Protein AF-A0A930DNX1-F1 (afdb_monomer_lite)

Structure (mmCIF, N/CA/C/O backbone):
data_AF-A0A930DNX1-F1
#
_entry.id   AF-A0A930DNX1-F1
#
loop_
_atom_site.group_PDB
_atom_site.id
_atom_site.type_symbol
_atom_site.label_atom_id
_atom_site.label_alt_id
_atom_site.label_comp_id
_atom_site.label_asym_id
_atom_site.label_entity_id
_atom_site.label_seq_id
_atom_site.pdbx_PDB_ins_code
_atom_site.Cartn_x
_atom_site.Cartn_y
_atom_site.Cartn_z
_atom_site.occupancy
_atom_site.B_iso_or_equiv
_atom_site.auth_seq_id
_atom_site.auth_comp_id
_atom_site.auth_asym_id
_atom_site.auth_atom_id
_atom_site.pdbx_PDB_model_num
ATOM 1 N N . MET A 1 1 ? -25.533 21.823 -13.269 1.00 58.34 1 MET A N 1
ATOM 2 C CA . MET A 1 1 ? -24.309 22.561 -12.878 1.00 58.34 1 MET A CA 1
ATOM 3 C C . MET A 1 1 ? -23.924 22.083 -11.484 1.00 58.34 1 MET A C 1
ATOM 5 O O . MET A 1 1 ? -24.799 22.076 -10.628 1.00 58.34 1 MET A O 1
ATOM 9 N N . GLN A 1 2 ? -22.709 21.570 -11.262 1.00 61.34 2 GLN A N 1
ATOM 10 C CA . GLN A 1 2 ? -22.307 21.130 -9.916 1.00 61.34 2 GLN A CA 1
ATOM 11 C C . GLN A 1 2 ? -22.076 22.354 -9.013 1.00 61.34 2 GLN A C 1
ATOM 13 O O . GLN A 1 2 ? -21.565 23.369 -9.478 1.00 61.34 2 GLN A O 1
ATOM 18 N N . SER A 1 3 ? -22.508 22.275 -7.750 1.00 78.88 3 SER A N 1
ATOM 19 C CA . SER A 1 3 ? -22.370 23.365 -6.774 1.00 78.88 3 SER A CA 1
ATOM 20 C C . SER A 1 3 ? -20.890 23.649 -6.473 1.00 78.88 3 SER A C 1
ATOM 22 O O . SER A 1 3 ? -20.133 22.687 -6.330 1.00 78.88 3 SER A O 1
ATOM 24 N N . PRO A 1 4 ? -20.477 24.920 -6.282 1.00 80.31 4 PRO A N 1
ATOM 25 C CA . PRO A 1 4 ? -19.103 25.274 -5.907 1.00 80.31 4 PRO A CA 1
ATOM 26 C C . PRO A 1 4 ? -18.592 24.521 -4.669 1.00 80.31 4 PRO A C 1
ATOM 28 O O . PRO A 1 4 ? -17.418 24.170 -4.591 1.00 80.31 4 PRO A O 1
ATOM 31 N N . ILE A 1 5 ? -19.489 24.218 -3.723 1.00 78.19 5 ILE A N 1
ATOM 32 C CA . ILE A 1 5 ? -19.169 23.458 -2.506 1.00 78.19 5 ILE A CA 1
ATOM 33 C C . ILE A 1 5 ? -18.808 22.006 -2.844 1.00 78.19 5 ILE A C 1
ATOM 35 O O . ILE A 1 5 ? -17.866 21.466 -2.271 1.00 78.19 5 ILE A O 1
ATOM 39 N N . LYS A 1 6 ? -19.516 21.379 -3.794 1.00 74.94 6 LYS A N 1
ATOM 40 C CA . LYS A 1 6 ? -19.237 19.999 -4.215 1.00 74.94 6 LYS A CA 1
ATOM 41 C C . LYS A 1 6 ? -17.845 19.899 -4.843 1.00 74.94 6 LYS A C 1
ATOM 43 O O . LYS A 1 6 ? -17.061 19.054 -4.433 1.00 74.94 6 LYS A O 1
ATOM 48 N N . THR A 1 7 ? -17.508 20.828 -5.735 1.00 78.44 7 THR A N 1
ATOM 49 C CA . THR A 1 7 ? -16.186 20.882 -6.371 1.00 78.44 7 THR A CA 1
ATOM 50 C C . THR A 1 7 ? -15.060 21.014 -5.343 1.00 78.44 7 THR A C 1
ATOM 52 O O . THR A 1 7 ? -14.052 20.323 -5.446 1.00 78.44 7 THR A O 1
ATOM 55 N N . LEU A 1 8 ? -15.232 21.854 -4.316 1.00 76.75 8 LEU A N 1
ATOM 56 C CA . LEU A 1 8 ? -14.241 21.994 -3.243 1.00 76.75 8 LEU A CA 1
ATOM 57 C C . LEU A 1 8 ? -14.071 20.705 -2.426 1.00 76.75 8 LEU A C 1
ATOM 59 O O . LEU A 1 8 ? -12.944 20.336 -2.102 1.00 76.75 8 LEU A O 1
ATOM 63 N N . VAL A 1 9 ? -15.166 20.009 -2.107 1.00 77.69 9 VAL A N 1
ATOM 64 C CA . VAL A 1 9 ? -15.120 18.723 -1.390 1.00 77.69 9 VAL A CA 1
ATOM 65 C C . VAL A 1 9 ? -14.388 17.663 -2.212 1.00 77.69 9 VAL A C 1
ATOM 67 O O . VAL A 1 9 ? -13.518 16.976 -1.676 1.00 77.69 9 VAL A O 1
ATOM 70 N N . ASP A 1 10 ? -14.692 17.568 -3.505 1.00 80.56 10 ASP A N 1
ATOM 71 C CA . ASP A 1 10 ? -14.059 16.614 -4.417 1.00 80.56 10 ASP A CA 1
ATOM 72 C C . ASP A 1 10 ? -12.543 16.888 -4.521 1.00 80.56 10 ASP A C 1
ATOM 74 O O . ASP A 1 10 ? -11.732 15.968 -4.408 1.00 80.56 10 ASP A O 1
ATOM 78 N N . MET A 1 11 ? -12.140 18.164 -4.589 1.00 77.25 11 MET A N 1
ATOM 79 C CA . MET A 1 11 ? -10.728 18.575 -4.581 1.00 77.25 11 MET A CA 1
ATOM 80 C C . MET A 1 11 ? -9.989 18.214 -3.281 1.00 77.25 11 MET A C 1
ATOM 82 O O . MET A 1 11 ? -8.813 17.844 -3.327 1.00 77.25 11 MET A O 1
ATOM 86 N N . VAL A 1 12 ? -10.636 18.334 -2.116 1.00 79.31 12 VAL A N 1
ATOM 87 C CA . VAL A 1 12 ? -10.017 17.962 -0.828 1.00 79.31 12 VAL A CA 1
ATOM 88 C C . VAL A 1 12 ? -9.831 16.449 -0.740 1.00 79.31 12 VAL A C 1
ATOM 90 O O . VAL A 1 12 ? -8.730 15.999 -0.422 1.00 79.31 12 VAL A O 1
ATOM 93 N N . LYS A 1 13 ? -10.861 15.667 -1.087 1.00 79.06 13 LYS A N 1
ATOM 94 C CA . LYS A 1 13 ? -10.783 14.195 -1.107 1.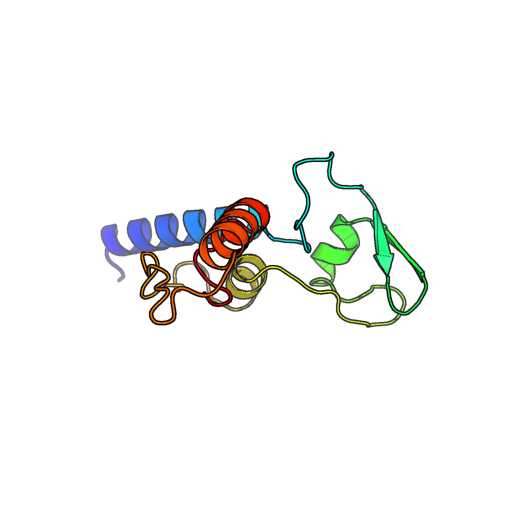00 79.06 13 LYS A CA 1
ATOM 95 C C . LYS A 1 13 ? -9.666 13.699 -2.018 1.00 79.06 13 LYS A C 1
ATOM 97 O O . LYS A 1 13 ? -8.907 12.804 -1.650 1.00 79.06 13 LYS A O 1
ATOM 102 N N . ASP A 1 14 ? -9.525 14.334 -3.176 1.00 84.25 14 ASP A N 1
ATOM 103 C CA . ASP A 1 14 ? -8.439 14.058 -4.107 1.00 84.25 14 ASP A CA 1
ATOM 104 C C . ASP A 1 14 ? -7.060 14.286 -3.518 1.00 84.25 14 ASP A C 1
ATOM 106 O O . ASP A 1 14 ? -6.143 13.484 -3.714 1.00 84.25 14 ASP A O 1
ATOM 110 N N . ARG A 1 15 ? -6.894 15.406 -2.814 1.00 85.75 15 ARG A N 1
ATOM 111 C CA . ARG A 1 15 ? -5.621 15.746 -2.191 1.00 85.75 15 ARG A CA 1
ATOM 112 C C . ARG A 1 15 ? -5.242 14.703 -1.144 1.00 85.75 15 ARG A C 1
ATOM 114 O O . ARG A 1 15 ? -4.086 14.284 -1.106 1.00 85.75 15 ARG A O 1
ATOM 121 N N . ASP A 1 16 ? -6.207 14.268 -0.342 1.00 88.25 16 ASP A N 1
ATOM 122 C CA . ASP A 1 16 ? -5.983 13.293 0.723 1.00 88.25 16 ASP A CA 1
ATOM 123 C C . ASP A 1 16 ? -5.599 11.919 0.149 1.00 88.25 16 ASP A C 1
ATOM 125 O O . ASP A 1 16 ? -4.586 11.347 0.564 1.00 88.25 16 ASP A O 1
ATOM 129 N N . LEU A 1 17 ? -6.321 11.426 -0.867 1.00 90.56 17 LEU A N 1
ATOM 130 C CA . LEU A 1 17 ? -5.968 10.176 -1.552 1.00 90.56 17 LEU A CA 1
ATOM 131 C C . LEU A 1 17 ? -4.582 10.262 -2.205 1.00 90.56 17 LEU A C 1
ATOM 133 O O . LEU A 1 17 ? -3.766 9.357 -2.030 1.00 90.56 17 LEU A O 1
ATOM 137 N N . LYS A 1 18 ? -4.267 11.361 -2.903 1.00 90.38 18 LYS A N 1
ATOM 138 C CA . LYS A 1 18 ? -2.956 11.561 -3.550 1.00 90.38 18 LYS A CA 1
ATOM 139 C C . LYS A 1 18 ? -1.806 11.598 -2.544 1.00 90.38 18 LYS A C 1
ATOM 141 O O . LYS A 1 18 ? -0.719 11.090 -2.844 1.00 90.38 18 LYS A O 1
ATOM 146 N N . GLN A 1 19 ? -2.033 12.163 -1.357 1.00 89.62 19 GLN A N 1
ATOM 147 C CA . GLN A 1 19 ? -1.046 12.198 -0.279 1.00 89.62 19 GLN A CA 1
ATOM 148 C C . GLN A 1 19 ? -0.798 10.801 0.303 1.00 89.62 19 GLN A C 1
ATOM 150 O O . GLN A 1 19 ? 0.359 10.401 0.442 1.00 89.62 19 GLN A O 1
ATOM 155 N N . LYS A 1 20 ? -1.858 10.033 0.587 1.00 90.00 20 LYS A N 1
ATOM 156 C CA . LYS A 1 20 ? -1.737 8.646 1.067 1.00 90.00 20 LYS A CA 1
ATOM 157 C C . LYS A 1 20 ? -1.091 7.737 0.016 1.00 90.00 20 LYS A C 1
ATOM 159 O O . LYS A 1 20 ? -0.167 6.987 0.330 1.00 90.00 20 LYS A O 1
ATOM 164 N N . ALA A 1 21 ? -1.483 7.895 -1.247 1.00 90.25 21 ALA A N 1
ATOM 165 C CA . ALA A 1 21 ? -0.853 7.225 -2.374 1.00 90.25 21 ALA A CA 1
ATOM 166 C C . ALA A 1 21 ? 0.641 7.554 -2.454 1.00 90.25 21 ALA A C 1
ATOM 168 O O . ALA A 1 21 ? 1.441 6.673 -2.724 1.00 90.25 21 ALA A O 1
ATOM 169 N N . LEU A 1 22 ? 1.064 8.804 -2.206 1.00 86.06 22 LEU A N 1
ATOM 170 C CA . LEU A 1 22 ? 2.489 9.174 -2.153 1.00 86.06 22 LEU A CA 1
ATOM 171 C C . LEU A 1 22 ? 3.278 8.401 -1.105 1.00 86.06 22 LEU A C 1
ATOM 173 O O . LEU A 1 22 ? 4.412 8.006 -1.382 1.00 86.06 22 LEU A O 1
ATOM 177 N N . SER A 1 23 ? 2.687 8.161 0.059 1.00 82.56 23 SER A N 1
ATOM 178 C CA . SER A 1 23 ? 3.368 7.437 1.127 1.00 82.56 23 SER A CA 1
ATOM 179 C C . SER A 1 23 ? 3.542 5.938 0.862 1.00 82.56 23 SER A C 1
ATOM 181 O O . SER A 1 23 ? 4.460 5.353 1.433 1.00 82.56 23 SER A O 1
ATOM 183 N N . ASP A 1 24 ? 2.738 5.316 -0.013 1.00 84.88 24 ASP A N 1
ATOM 184 C CA . ASP A 1 24 ? 2.700 3.851 -0.165 1.00 84.88 24 ASP A CA 1
ATOM 185 C C . ASP A 1 24 ? 3.012 3.312 -1.582 1.00 84.88 24 ASP A C 1
ATOM 187 O O . ASP A 1 24 ? 2.893 2.108 -1.826 1.00 84.88 24 ASP A O 1
ATOM 191 N N . ARG A 1 25 ? 3.508 4.160 -2.502 1.00 73.44 25 ARG A N 1
ATOM 192 C CA . ARG A 1 25 ? 3.775 3.831 -3.929 1.00 73.44 25 ARG A CA 1
ATOM 193 C C . ARG A 1 25 ? 4.597 2.561 -4.163 1.00 73.44 25 ARG A C 1
ATOM 195 O O . ARG A 1 25 ? 4.431 1.913 -5.187 1.00 73.44 25 ARG A O 1
ATOM 202 N N . VAL A 1 26 ? 5.465 2.166 -3.230 1.00 65.31 26 VAL A N 1
ATOM 203 C CA . VAL A 1 26 ? 6.257 0.925 -3.302 1.00 65.31 26 VAL A CA 1
ATOM 204 C C . VAL A 1 26 ? 6.467 0.385 -1.914 1.00 65.31 26 VAL A C 1
ATOM 206 O O . VAL A 1 26 ? 7.164 1.064 -1.173 1.00 65.31 26 VAL A O 1
ATOM 209 N N . GLY A 1 27 ? 5.967 -0.828 -1.632 1.00 58.41 27 GLY A N 1
ATOM 210 C CA . GLY A 1 27 ? 6.305 -1.722 -0.507 1.00 58.41 27 GLY A CA 1
ATOM 211 C C . GLY A 1 27 ? 7.243 -1.163 0.569 1.00 58.41 27 GLY A C 1
ATOM 212 O O . GLY A 1 27 ? 8.285 -1.755 0.852 1.00 58.41 27 GLY A O 1
ATOM 213 N N . SER A 1 28 ? 6.878 -0.026 1.162 1.00 45.06 28 SER A N 1
ATOM 214 C CA . SER A 1 28 ? 7.725 0.766 2.048 1.00 45.06 28 SER A CA 1
ATOM 215 C C . SER A 1 28 ? 7.473 0.274 3.453 1.00 45.06 28 SER A C 1
ATOM 217 O O . SER A 1 28 ? 7.053 1.004 4.338 1.00 45.06 28 SER A O 1
ATOM 219 N N . THR A 1 29 ? 7.713 -1.014 3.656 1.00 42.44 29 THR A N 1
ATOM 220 C CA . THR A 1 29 ? 7.603 -1.623 4.971 1.00 42.44 29 THR A CA 1
ATOM 221 C C . THR A 1 29 ? 8.906 -1.425 5.757 1.00 42.44 29 THR A C 1
ATOM 223 O O . THR A 1 29 ? 9.294 -2.282 6.541 1.00 42.44 29 THR A O 1
ATOM 226 N N . ALA A 1 30 ? 9.666 -0.362 5.506 1.00 39.59 30 ALA A N 1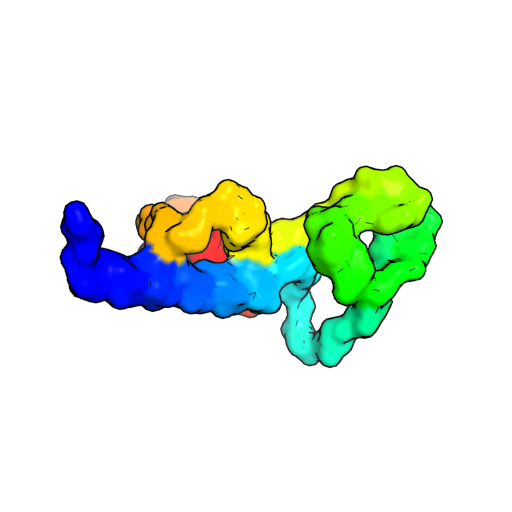
ATOM 227 C CA . ALA A 1 30 ? 10.904 -0.082 6.221 1.00 39.59 30 ALA A CA 1
ATOM 228 C C . ALA A 1 30 ? 10.969 1.409 6.562 1.00 39.59 30 ALA A C 1
ATOM 230 O O . ALA A 1 30 ? 10.634 2.237 5.711 1.00 39.59 30 ALA A O 1
ATOM 231 N N . PRO A 1 31 ? 11.398 1.760 7.788 1.00 35.75 31 PRO A N 1
ATOM 232 C CA . PRO A 1 31 ? 11.479 3.143 8.215 1.00 35.75 31 PRO A CA 1
ATOM 233 C C . PRO A 1 31 ? 12.498 3.860 7.329 1.00 35.75 31 PRO A C 1
ATOM 235 O O . PRO A 1 31 ? 13.631 3.405 7.191 1.00 35.75 31 PRO A O 1
ATOM 238 N N . ILE A 1 32 ? 12.043 4.938 6.693 1.00 43.69 32 ILE A N 1
ATOM 239 C CA . ILE A 1 32 ? 12.808 6.059 6.135 1.00 43.69 32 ILE A CA 1
ATOM 240 C C . ILE A 1 32 ? 14.297 5.735 5.893 1.00 43.69 32 ILE A C 1
ATOM 242 O O . ILE A 1 32 ? 15.174 6.041 6.698 1.00 43.69 32 ILE A O 1
ATOM 246 N N . LYS A 1 33 ? 14.600 5.152 4.734 1.00 41.44 33 LYS A N 1
ATOM 247 C CA . LYS A 1 33 ? 15.895 5.333 4.068 1.00 41.44 33 LYS A CA 1
ATOM 248 C C . LYS A 1 33 ? 15.578 6.001 2.749 1.00 41.44 33 LYS A C 1
ATOM 250 O O . LYS A 1 33 ? 14.665 5.532 2.075 1.00 41.44 33 LYS A O 1
ATOM 255 N N . ILE A 1 34 ? 16.295 7.080 2.418 1.00 51.06 34 ILE A N 1
ATOM 256 C CA . ILE A 1 34 ? 16.229 7.791 1.130 1.00 51.06 34 ILE A CA 1
ATOM 257 C C . ILE A 1 34 ? 15.923 6.757 0.046 1.00 51.06 34 ILE A C 1
ATOM 259 O O . ILE A 1 34 ? 16.744 5.857 -0.175 1.00 51.06 34 ILE A O 1
ATOM 263 N N . PRO A 1 35 ? 14.705 6.766 -0.514 1.00 56.78 35 PRO A N 1
ATOM 264 C CA . PRO A 1 35 ? 14.192 5.570 -1.142 1.00 56.78 35 PRO A CA 1
ATOM 265 C C . PRO A 1 35 ? 15.052 5.325 -2.377 1.00 56.78 35 PRO A C 1
ATOM 267 O O . PRO A 1 35 ? 15.157 6.200 -3.236 1.00 56.78 35 PRO A O 1
ATOM 270 N N . SER A 1 36 ? 15.708 4.158 -2.449 1.00 64.44 36 SER A N 1
ATOM 271 C CA . SER A 1 36 ? 16.723 3.877 -3.472 1.00 64.44 36 SER A CA 1
ATOM 272 C C . SER A 1 36 ? 16.208 4.295 -4.844 1.00 64.44 36 SER A C 1
ATOM 274 O O . SER A 1 36 ? 15.106 3.902 -5.227 1.00 64.44 36 SER A O 1
ATOM 276 N N . ALA A 1 37 ? 16.982 5.093 -5.582 1.00 82.75 37 ALA A N 1
ATOM 277 C CA . ALA A 1 37 ? 16.560 5.588 -6.893 1.00 82.75 37 ALA A CA 1
ATOM 278 C C . ALA A 1 37 ? 16.246 4.448 -7.881 1.00 82.75 37 ALA A C 1
ATOM 280 O O . ALA A 1 37 ? 15.563 4.669 -8.871 1.00 82.75 37 ALA A O 1
ATOM 281 N N . PHE A 1 38 ? 16.702 3.225 -7.589 1.00 89.00 38 PHE A N 1
ATOM 282 C CA . PHE A 1 38 ? 16.484 2.020 -8.378 1.00 89.00 38 PHE A CA 1
ATOM 283 C C . PHE A 1 38 ? 15.711 0.955 -7.598 1.00 89.00 38 PHE A C 1
ATOM 285 O O . PHE A 1 38 ? 15.944 0.765 -6.402 1.00 89.00 38 PHE A O 1
ATOM 292 N N . ILE A 1 39 ? 14.886 0.193 -8.313 1.00 89.56 39 ILE A N 1
ATOM 293 C CA . ILE A 1 39 ? 14.162 -0.986 -7.826 1.00 89.56 39 ILE A CA 1
ATOM 294 C C . ILE A 1 39 ? 14.631 -2.200 -8.636 1.00 89.56 39 ILE A C 1
ATOM 296 O O . ILE A 1 39 ? 14.679 -2.150 -9.870 1.00 89.56 39 ILE A O 1
ATOM 300 N N . ALA A 1 40 ? 14.996 -3.278 -7.938 1.00 92.31 40 ALA A N 1
ATOM 301 C CA . ALA A 1 40 ? 15.353 -4.563 -8.535 1.00 92.31 40 ALA A CA 1
ATOM 302 C C . ALA A 1 40 ? 14.105 -5.436 -8.725 1.00 92.31 40 ALA A C 1
ATOM 304 O O . ALA A 1 40 ? 13.316 -5.620 -7.797 1.00 92.31 40 ALA A O 1
ATOM 305 N N . CYS A 1 41 ? 13.930 -5.994 -9.921 1.00 94.31 41 CYS A N 1
ATOM 306 C CA . CYS A 1 41 ? 12.845 -6.926 -10.200 1.00 94.31 41 CYS A CA 1
ATOM 307 C C . CYS A 1 41 ? 13.101 -8.275 -9.512 1.00 94.31 41 CYS A C 1
ATOM 309 O O . CYS A 1 41 ? 14.109 -8.924 -9.784 1.00 94.31 41 CYS A O 1
ATOM 311 N N . LYS A 1 42 ? 12.146 -8.749 -8.700 1.00 93.25 42 LYS A N 1
ATOM 312 C CA . LYS A 1 42 ? 12.221 -10.074 -8.056 1.00 93.25 42 LYS A CA 1
ATOM 313 C C . LYS A 1 42 ? 12.171 -11.248 -9.046 1.00 93.25 42 LYS A C 1
ATOM 315 O O . LYS A 1 42 ? 12.645 -12.322 -8.709 1.00 93.25 42 LYS A O 1
ATOM 320 N N . LYS A 1 43 ? 11.604 -11.057 -10.247 1.00 96.75 43 LYS A N 1
ATOM 321 C CA . LYS A 1 43 ? 11.489 -12.108 -11.277 1.00 96.75 43 LYS A CA 1
ATOM 322 C C . LYS A 1 43 ? 12.741 -12.223 -12.148 1.00 96.75 43 LYS A C 1
ATOM 324 O O . LYS A 1 43 ? 13.231 -13.322 -12.355 1.00 96.75 43 LYS A O 1
ATOM 329 N N . CYS A 1 44 ? 13.235 -11.111 -12.699 1.00 97.50 44 CYS A N 1
ATOM 330 C CA . CYS A 1 44 ? 14.318 -11.132 -13.693 1.00 97.50 44 CYS A CA 1
ATOM 331 C C . CYS A 1 44 ? 15.649 -10.544 -13.204 1.00 97.50 44 CYS A C 1
ATOM 333 O O . CYS A 1 44 ? 16.597 -10.474 -13.982 1.00 97.50 44 CYS A O 1
ATOM 335 N N . GLY A 1 45 ? 15.719 -10.049 -11.964 1.00 95.19 45 GLY A N 1
ATOM 336 C CA . GLY A 1 45 ? 16.929 -9.485 -11.351 1.00 95.19 45 GLY A CA 1
ATOM 337 C C . GLY A 1 45 ? 17.359 -8.107 -11.871 1.00 95.19 45 GLY A C 1
ATOM 338 O O . GLY A 1 45 ? 18.136 -7.418 -11.211 1.00 95.19 45 GLY A O 1
ATOM 339 N N . ARG A 1 46 ? 16.846 -7.655 -13.023 1.00 96.50 46 ARG A N 1
ATOM 340 C CA . ARG A 1 46 ? 17.213 -6.354 -13.605 1.00 96.50 46 ARG A CA 1
ATOM 341 C C . ARG A 1 46 ? 16.706 -5.195 -12.750 1.00 96.50 46 ARG A C 1
ATOM 343 O O . ARG A 1 46 ? 15.627 -5.257 -12.155 1.00 96.50 46 ARG A O 1
ATOM 350 N N . ARG A 1 47 ? 17.494 -4.120 -12.720 1.00 94.06 47 ARG A N 1
ATOM 351 C CA . ARG A 1 47 ? 17.192 -2.883 -11.994 1.00 94.06 47 ARG A CA 1
ATOM 352 C C . ARG A 1 47 ? 16.712 -1.815 -12.967 1.00 94.06 47 ARG A C 1
ATOM 354 O O . ARG A 1 47 ? 17.284 -1.666 -14.039 1.00 94.06 47 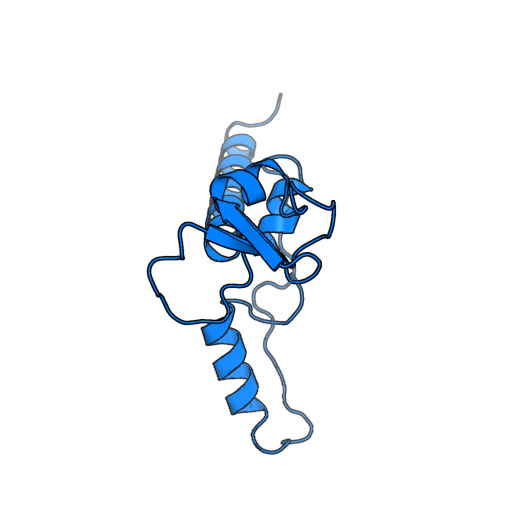ARG A O 1
ATOM 361 N N . ALA A 1 48 ? 15.723 -1.034 -12.552 1.00 93.31 48 ALA A N 1
ATOM 362 C CA . ALA A 1 48 ? 15.308 0.181 -13.247 1.00 93.31 48 ALA A CA 1
ATOM 363 C C . ALA A 1 48 ? 15.077 1.306 -12.235 1.00 93.31 48 ALA A C 1
ATOM 365 O O . ALA A 1 48 ? 14.877 1.037 -11.046 1.00 93.31 48 ALA A O 1
ATOM 366 N N . LEU A 1 49 ? 15.128 2.556 -12.700 1.00 92.44 49 LEU A N 1
ATOM 367 C CA . LEU A 1 49 ? 14.806 3.723 -11.880 1.00 92.44 49 LEU A CA 1
ATOM 368 C C . LEU A 1 49 ? 13.383 3.608 -11.323 1.00 92.44 49 LEU A C 1
ATOM 370 O O . LEU A 1 49 ? 12.494 3.143 -12.035 1.00 92.44 49 LEU A O 1
ATOM 374 N N . ARG A 1 50 ? 13.145 4.056 -10.084 1.00 89.12 50 ARG A N 1
ATOM 375 C CA . ARG A 1 50 ? 11.801 4.072 -9.481 1.00 89.12 50 ARG A CA 1
ATOM 376 C C . ARG A 1 50 ? 10.814 4.829 -10.368 1.00 89.12 50 ARG A C 1
ATOM 378 O O . ARG A 1 50 ? 9.747 4.292 -10.619 1.00 89.12 50 ARG A O 1
ATOM 385 N N . ALA A 1 51 ? 11.202 5.989 -10.902 1.00 89.75 51 ALA A N 1
ATOM 386 C CA . ALA A 1 51 ? 10.369 6.760 -11.830 1.00 89.75 51 ALA A CA 1
ATOM 387 C C . ALA A 1 51 ? 9.895 5.910 -13.024 1.00 89.75 51 ALA A C 1
ATOM 389 O O . ALA A 1 51 ? 8.719 5.910 -13.356 1.00 89.75 51 ALA A O 1
ATOM 390 N N . ARG A 1 52 ? 10.776 5.067 -13.581 1.00 93.75 52 ARG A N 1
ATOM 391 C CA . ARG A 1 52 ? 10.416 4.152 -14.673 1.00 93.75 52 ARG A CA 1
ATOM 392 C C . ARG A 1 52 ? 9.459 3.041 -14.236 1.00 93.75 52 ARG A C 1
ATOM 394 O O . ARG A 1 52 ? 8.642 2.590 -15.027 1.00 93.75 52 ARG A O 1
ATOM 401 N N . TRP A 1 53 ? 9.558 2.568 -12.994 1.00 92.81 53 TRP A N 1
ATOM 402 C CA . TRP A 1 53 ? 8.552 1.653 -12.447 1.00 92.81 53 TRP A CA 1
ATOM 403 C C . TRP A 1 53 ? 7.208 2.362 -12.244 1.00 92.81 53 TRP A C 1
ATOM 405 O O . TRP A 1 53 ? 6.183 1.775 -12.568 1.00 92.81 53 TRP A O 1
ATOM 415 N N . GLU A 1 54 ? 7.203 3.604 -11.758 1.00 90.94 54 GLU A N 1
ATOM 416 C CA . GLU A 1 54 ? 5.989 4.409 -11.550 1.00 90.94 54 GLU A CA 1
ATOM 417 C C . GLU A 1 54 ? 5.266 4.718 -12.867 1.00 90.94 54 GLU A C 1
ATOM 419 O O . GLU A 1 54 ? 4.054 4.528 -12.949 1.00 90.94 54 GLU A O 1
ATOM 424 N N . GLU A 1 55 ? 6.007 5.113 -13.907 1.00 93.31 55 GLU A N 1
ATOM 425 C CA . GLU A 1 55 ? 5.502 5.307 -15.277 1.00 93.31 55 GLU A CA 1
ATOM 426 C C . GLU A 1 55 ? 4.827 4.042 -15.828 1.00 93.31 55 GLU A C 1
ATOM 428 O O . GLU A 1 55 ? 3.847 4.118 -16.562 1.00 93.31 55 GLU A O 1
ATOM 433 N N . HIS A 1 56 ? 5.336 2.870 -15.446 1.00 94.88 56 HIS A N 1
ATOM 434 C CA . HIS A 1 56 ? 4.827 1.567 -15.867 1.00 94.88 56 HIS A CA 1
ATOM 435 C C . HIS A 1 56 ? 3.858 0.940 -14.843 1.00 94.88 56 HIS A C 1
ATOM 437 O O . HIS A 1 56 ? 3.634 -0.270 -14.888 1.00 94.88 56 HIS A O 1
ATOM 443 N N . LEU A 1 57 ? 3.302 1.712 -13.898 1.00 94.38 57 LEU A N 1
ATOM 444 C CA . LEU A 1 57 ? 2.360 1.231 -12.868 1.00 94.38 57 LEU A CA 1
ATOM 445 C C . LEU A 1 57 ? 2.879 0.012 -12.083 1.00 94.38 57 LEU A C 1
ATOM 447 O O . LEU A 1 57 ? 2.153 -0.936 -11.784 1.00 94.38 57 LEU A O 1
ATOM 451 N N . PHE A 1 58 ? 4.174 0.025 -11.781 1.00 94.06 58 PHE A N 1
ATOM 452 C CA . PHE A 1 58 ? 4.911 -1.051 -11.123 1.00 94.06 58 PHE A CA 1
ATOM 453 C C . PHE A 1 58 ? 4.902 -2.401 -11.853 1.00 94.06 58 PHE A C 1
ATOM 455 O O . PHE A 1 58 ? 5.165 -3.453 -11.261 1.00 94.06 58 PHE A O 1
ATOM 462 N N . VAL A 1 59 ? 4.707 -2.369 -13.169 1.00 96.06 59 VAL A N 1
ATOM 463 C CA . VAL A 1 59 ? 5.016 -3.475 -14.074 1.00 96.06 59 VAL A CA 1
ATOM 464 C C . VAL A 1 59 ? 6.481 -3.371 -14.487 1.00 96.06 59 VAL A C 1
ATOM 466 O O . VAL A 1 59 ? 6.951 -2.328 -14.934 1.00 96.06 59 VAL A O 1
ATOM 469 N N . CYS A 1 60 ? 7.239 -4.459 -14.342 1.00 96.00 60 CYS A N 1
ATOM 470 C CA . CYS A 1 60 ? 8.661 -4.455 -14.664 1.00 96.00 60 CYS A CA 1
ATOM 471 C C . CYS A 1 60 ? 8.885 -4.083 -16.141 1.00 96.00 60 CYS A C 1
ATOM 473 O O . CYS A 1 60 ? 8.481 -4.860 -17.014 1.00 96.00 60 CYS A O 1
ATOM 475 N N . PRO A 1 61 ? 9.632 -3.002 -16.446 1.00 96.44 61 PRO A N 1
ATOM 476 C CA . PRO A 1 61 ? 9.829 -2.535 -17.822 1.00 96.44 61 PRO A CA 1
ATOM 477 C C . PRO A 1 61 ? 10.687 -3.487 -18.671 1.00 96.44 61 PRO A C 1
ATOM 479 O O . PRO A 1 61 ? 10.828 -3.291 -19.871 1.00 96.44 61 PRO A O 1
ATOM 482 N N . HIS A 1 62 ? 11.289 -4.509 -18.055 1.00 97.69 62 HIS A N 1
ATOM 483 C CA . HIS A 1 62 ? 12.152 -5.474 -18.735 1.00 97.69 62 HIS A CA 1
ATOM 484 C C . HIS A 1 62 ? 11.500 -6.833 -18.992 1.00 97.69 62 HIS A C 1
ATOM 486 O O . HIS A 1 62 ? 11.961 -7.552 -19.872 1.00 97.69 62 HIS A O 1
ATOM 492 N N . CYS A 1 63 ? 10.514 -7.240 -18.185 1.00 98.00 63 CYS A N 1
ATOM 493 C CA . CYS A 1 63 ? 9.958 -8.599 -18.258 1.00 98.00 63 CYS A CA 1
ATOM 494 C C . CYS A 1 63 ? 8.451 -8.703 -17.989 1.00 98.00 63 CYS A C 1
ATOM 496 O O . CYS A 1 63 ? 7.925 -9.814 -17.952 1.00 98.00 63 CYS A O 1
ATOM 498 N N . GLY A 1 64 ? 7.764 -7.586 -17.738 1.00 97.56 64 GLY A N 1
ATOM 499 C CA . GLY A 1 64 ? 6.314 -7.564 -17.535 1.00 97.56 64 GLY A CA 1
ATOM 500 C C . GLY A 1 64 ? 5.824 -8.112 -16.191 1.00 97.56 64 GLY A C 1
ATOM 501 O O . GLY A 1 64 ? 4.623 -8.207 -15.981 1.00 97.56 64 GLY A O 1
ATOM 502 N N . SER A 1 65 ? 6.706 -8.491 -15.257 1.00 96.88 65 SER A N 1
ATOM 503 C CA . SER A 1 65 ? 6.267 -8.950 -13.932 1.00 96.88 65 SER A CA 1
ATOM 504 C C . SER A 1 65 ? 5.721 -7.806 -13.083 1.00 96.88 65 SER A C 1
ATOM 506 O O . SER A 1 65 ? 6.389 -6.778 -12.953 1.00 96.88 65 SER A O 1
ATOM 508 N N . TYR A 1 66 ? 4.603 -8.031 -12.408 1.00 94.25 66 TYR A N 1
ATOM 509 C CA . TYR A 1 66 ? 4.039 -7.096 -11.439 1.00 94.25 66 TYR A CA 1
ATOM 510 C C . TYR A 1 66 ? 4.862 -7.057 -10.146 1.00 94.25 66 TYR A C 1
ATOM 512 O O . TYR A 1 66 ? 5.249 -8.101 -9.613 1.00 94.25 66 TYR A O 1
ATOM 520 N N . ALA A 1 67 ? 5.119 -5.858 -9.632 1.00 91.56 67 ALA A N 1
ATOM 521 C CA . ALA A 1 67 ? 5.556 -5.657 -8.256 1.00 91.56 67 ALA A CA 1
ATOM 522 C C . ALA A 1 67 ? 4.354 -5.348 -7.347 1.00 91.56 67 ALA A C 1
ATOM 524 O O . ALA A 1 67 ? 3.292 -4.927 -7.804 1.00 91.56 67 ALA A O 1
ATOM 525 N N . ALA A 1 68 ? 4.526 -5.569 -6.043 1.00 89.62 68 ALA A N 1
ATOM 526 C CA . ALA A 1 68 ? 3.539 -5.148 -5.057 1.00 89.62 68 ALA A CA 1
ATOM 527 C C . ALA A 1 68 ? 3.529 -3.616 -4.935 1.00 89.62 68 ALA A C 1
ATOM 529 O O . ALA A 1 68 ? 4.590 -2.987 -4.894 1.00 89.62 68 ALA A O 1
ATOM 530 N N . VAL A 1 69 ? 2.331 -3.048 -4.826 1.00 90.69 69 VAL A N 1
ATOM 531 C CA . VAL A 1 69 ? 2.075 -1.618 -4.615 1.00 90.69 69 VAL A CA 1
ATOM 532 C C . VAL A 1 69 ? 1.209 -1.436 -3.377 1.00 90.69 69 VAL A C 1
ATOM 534 O O . VAL A 1 69 ? 0.501 -2.371 -2.993 1.00 90.69 69 VAL A O 1
ATOM 537 N N . GLY A 1 70 ? 1.275 -0.261 -2.756 1.00 91.25 70 GLY A N 1
ATOM 538 C CA . GLY A 1 70 ? 0.396 0.089 -1.646 1.00 91.25 70 GLY A CA 1
ATOM 539 C C . GLY A 1 70 ? -1.072 0.200 -2.058 1.00 91.25 70 GLY A C 1
ATOM 540 O O . GLY A 1 70 ? -1.403 0.322 -3.245 1.00 91.25 70 GLY A O 1
ATOM 541 N N . ALA A 1 71 ? -1.951 0.114 -1.061 1.00 93.62 71 ALA A N 1
ATOM 542 C CA . ALA A 1 71 ? -3.393 0.143 -1.254 1.00 93.62 71 ALA A CA 1
ATOM 543 C C . ALA A 1 71 ? -3.855 1.491 -1.825 1.00 93.62 71 ALA A C 1
ATOM 545 O O . ALA A 1 71 ? -4.549 1.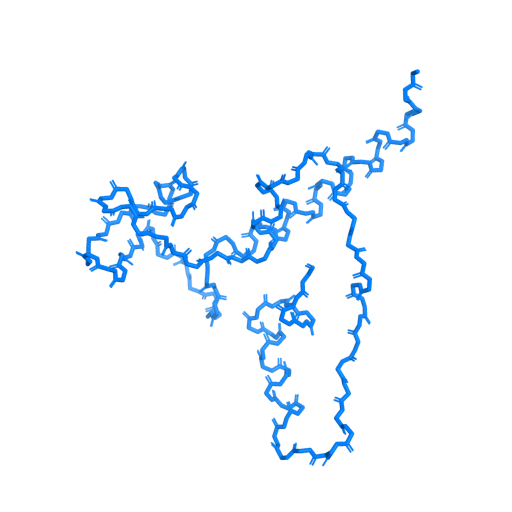515 -2.841 1.00 93.62 71 ALA A O 1
ATOM 546 N N . TYR A 1 72 ? -3.407 2.613 -1.255 1.00 93.81 72 TYR A N 1
ATOM 547 C CA . TYR A 1 72 ? -3.826 3.941 -1.701 1.00 93.81 72 TYR A CA 1
ATOM 548 C C . TYR A 1 72 ? -3.230 4.311 -3.055 1.00 93.81 72 TYR A C 1
ATOM 550 O O . TYR A 1 72 ? -3.936 4.902 -3.870 1.00 93.81 72 TYR A O 1
ATOM 558 N N . TYR A 1 73 ? -1.987 3.918 -3.356 1.00 92.94 73 TYR A N 1
ATOM 559 C CA . TYR A 1 73 ? -1.447 4.065 -4.711 1.00 92.94 73 TYR A CA 1
ATOM 560 C C . TYR A 1 73 ? -2.306 3.337 -5.744 1.00 92.94 73 TYR A C 1
ATOM 562 O O . TYR A 1 73 ? -2.599 3.886 -6.804 1.00 92.94 73 TYR A O 1
ATOM 570 N N . ARG A 1 74 ? -2.745 2.110 -5.440 1.00 94.06 74 ARG A N 1
ATOM 571 C CA . ARG A 1 74 ? -3.644 1.376 -6.334 1.00 94.06 74 ARG A CA 1
ATOM 572 C C . ARG A 1 74 ? -4.979 2.101 -6.505 1.00 94.06 74 ARG A C 1
ATOM 574 O O . ARG A 1 74 ? -5.438 2.223 -7.635 1.00 94.06 74 ARG A O 1
ATOM 581 N N . LEU A 1 75 ? -5.578 2.588 -5.420 1.00 94.62 75 LEU A N 1
ATOM 582 C CA . LEU A 1 75 ? -6.849 3.315 -5.462 1.00 94.62 75 LEU A CA 1
ATOM 583 C C . LEU A 1 75 ? -6.739 4.610 -6.282 1.00 94.62 75 LEU A C 1
ATOM 585 O O . LEU A 1 75 ? -7.580 4.851 -7.140 1.00 94.62 75 LEU A O 1
ATOM 589 N N . GLU A 1 76 ? -5.668 5.389 -6.111 1.00 93.56 76 GLU A N 1
ATOM 590 C CA . GLU A 1 76 ? -5.427 6.623 -6.880 1.00 93.56 76 GLU A CA 1
ATOM 591 C C . GLU A 1 76 ? -5.290 6.384 -8.388 1.00 93.56 76 GLU A C 1
ATOM 593 O O . GLU A 1 76 ? -5.626 7.265 -9.174 1.00 93.56 76 GLU A O 1
ATOM 598 N N . LYS A 1 77 ? -4.836 5.197 -8.805 1.00 92.81 77 LYS A N 1
ATOM 599 C CA . LYS A 1 77 ? -4.740 4.825 -10.224 1.00 92.81 77 LYS A CA 1
ATOM 600 C C . LYS A 1 77 ? -6.010 4.219 -10.807 1.00 92.81 77 LYS A C 1
ATOM 602 O O . LYS A 1 77 ? -6.122 4.165 -12.028 1.00 92.81 77 LYS A O 1
ATOM 607 N N . LEU A 1 78 ? -6.926 3.738 -9.970 1.00 94.12 78 LEU A N 1
ATOM 608 C CA . LEU A 1 78 ? -8.164 3.091 -10.413 1.00 94.12 78 LEU A CA 1
ATOM 609 C C . LEU A 1 78 ? -9.367 4.033 -10.413 1.00 94.12 78 LEU A C 1
ATOM 611 O O . LEU A 1 78 ? -10.235 3.889 -11.269 1.00 94.12 78 LEU A O 1
ATOM 615 N N . TYR A 1 79 ? -9.441 4.950 -9.450 1.00 93.31 79 TYR A N 1
ATOM 616 C CA . TYR A 1 79 ? -10.587 5.838 -9.282 1.00 93.31 79 TYR A CA 1
ATOM 617 C C . TYR A 1 79 ? -10.419 7.141 -10.057 1.00 93.31 79 TYR A C 1
ATOM 619 O O . TYR A 1 79 ? -9.321 7.688 -10.164 1.00 93.31 79 TYR A O 1
ATOM 627 N N . ASP A 1 80 ? -11.545 7.680 -10.521 1.00 91.75 80 ASP A N 1
ATOM 628 C CA . ASP A 1 80 ? -11.591 9.034 -11.056 1.00 91.75 80 ASP A CA 1
ATOM 629 C C . ASP A 1 80 ? -11.305 10.052 -9.947 1.00 91.75 80 ASP A C 1
ATOM 631 O O . ASP A 1 80 ? -11.741 9.901 -8.797 1.00 91.75 80 ASP A O 1
ATOM 635 N N . SER A 1 81 ? -10.607 11.126 -10.315 1.00 88.88 81 SER A N 1
ATOM 636 C CA . SER A 1 81 ? -10.268 12.226 -9.409 1.00 88.88 81 SER A CA 1
ATOM 637 C C . SER A 1 81 ? -11.538 12.750 -8.711 1.00 88.88 81 SER A C 1
ATOM 639 O O . SER A 1 81 ? -12.512 13.129 -9.361 1.00 88.88 81 SER A O 1
ATOM 641 N N . GLY A 1 82 ? -11.541 12.727 -7.383 1.00 88.56 82 GLY A N 1
ATOM 642 C CA . GLY A 1 82 ? -12.555 13.299 -6.502 1.00 88.56 82 GLY A CA 1
ATOM 643 C C . GLY A 1 82 ? -13.641 12.309 -6.104 1.00 88.56 82 GLY A C 1
ATOM 644 O O . GLY A 1 82 ? -14.487 12.628 -5.271 1.00 88.56 82 GLY A O 1
ATOM 645 N N . THR A 1 83 ? -13.619 11.100 -6.669 1.00 90.00 83 THR A N 1
ATOM 646 C CA . THR A 1 83 ? -14.707 10.125 -6.502 1.00 90.00 83 THR A CA 1
ATOM 647 C C . THR A 1 83 ? -14.495 9.151 -5.351 1.00 90.00 83 THR A C 1
ATOM 649 O O . THR A 1 83 ? -15.466 8.601 -4.833 1.00 90.00 83 THR A O 1
ATOM 652 N N . PHE A 1 84 ? -13.249 8.948 -4.917 1.00 92.75 84 PHE A N 1
ATOM 653 C CA . PHE A 1 84 ? -12.945 8.010 -3.845 1.00 92.75 84 PHE A CA 1
ATOM 654 C C . PHE A 1 84 ? -13.542 8.464 -2.505 1.00 92.75 84 PHE A C 1
ATOM 656 O O . PHE A 1 84 ? -13.408 9.618 -2.084 1.00 92.75 84 PHE A O 1
ATOM 663 N N . GLN A 1 85 ? -14.173 7.521 -1.812 1.00 91.38 85 GLN A N 1
ATOM 664 C CA . GLN A 1 85 ? -14.684 7.700 -0.463 1.00 91.38 85 GLN A CA 1
ATOM 665 C C . GLN A 1 85 ? -14.339 6.467 0.366 1.00 91.38 85 GLN A C 1
ATOM 667 O O . GLN A 1 85 ? -14.857 5.383 0.128 1.00 91.38 85 GLN A O 1
ATOM 672 N N . GLU A 1 86 ? -13.468 6.663 1.349 1.00 92.06 86 GLU A N 1
ATOM 673 C CA . GLU A 1 86 ? -13.077 5.617 2.287 1.00 92.06 86 GLU A CA 1
ATOM 674 C C . GLU A 1 86 ? -14.217 5.330 3.270 1.00 92.06 86 GLU A C 1
ATOM 676 O O . GLU A 1 86 ? -14.842 6.258 3.798 1.00 92.06 86 GLU A O 1
ATOM 681 N N . LEU A 1 87 ? -14.477 4.048 3.512 1.00 93.06 87 LEU A N 1
ATOM 682 C CA . LEU A 1 87 ? -15.465 3.571 4.476 1.00 93.06 87 LEU A CA 1
ATOM 683 C C . LEU A 1 87 ? -14.737 3.028 5.706 1.00 93.06 87 LEU A C 1
ATOM 685 O O . LEU A 1 87 ? -13.635 2.506 5.586 1.00 93.06 87 LEU A O 1
ATOM 689 N N . ASP A 1 88 ? -15.334 3.188 6.888 1.00 92.69 88 ASP A N 1
ATOM 690 C CA . ASP A 1 88 ? -14.829 2.621 8.149 1.00 92.69 88 ASP A CA 1
ATOM 691 C C . ASP A 1 88 ? -13.340 2.898 8.446 1.00 92.69 88 ASP A C 1
ATOM 693 O O . ASP A 1 88 ? -12.664 2.117 9.111 1.00 92.69 88 ASP A O 1
ATOM 697 N N . LYS A 1 89 ? -12.827 4.058 8.009 1.00 89.94 89 LYS A N 1
ATOM 698 C CA . LYS A 1 89 ? -11.411 4.461 8.154 1.00 89.94 89 LYS A CA 1
ATOM 699 C C . LYS A 1 89 ? -10.873 4.421 9.595 1.00 89.94 89 LYS A C 1
ATOM 701 O O . LYS A 1 89 ? -9.665 4.372 9.804 1.00 89.94 89 LYS A O 1
ATOM 706 N N . ASP A 1 90 ? -11.772 4.497 10.576 1.00 89.31 90 ASP A N 1
ATOM 707 C CA . ASP A 1 90 ? -11.474 4.536 12.009 1.00 89.31 90 ASP A CA 1
ATOM 708 C C . ASP A 1 90 ? -11.735 3.174 12.685 1.00 89.31 90 ASP A C 1
ATOM 710 O O . ASP A 1 90 ? -11.904 3.098 13.905 1.00 89.31 90 ASP A O 1
ATOM 714 N N . ILE A 1 91 ? -11.788 2.086 11.903 1.00 91.00 91 ILE A N 1
ATOM 715 C CA . ILE A 1 91 ? -11.922 0.727 12.429 1.00 91.00 91 ILE A CA 1
ATOM 716 C C . ILE A 1 91 ? -10.787 0.412 13.410 1.00 91.00 91 ILE A C 1
ATOM 718 O O . ILE A 1 91 ? -9.637 0.824 13.246 1.00 91.00 91 ILE A O 1
ATOM 7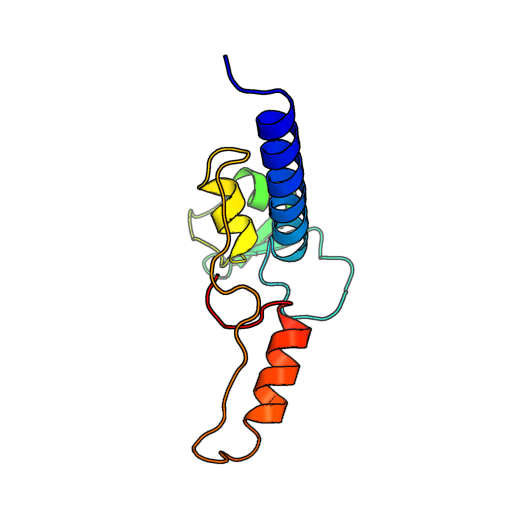22 N N . THR A 1 92 ? -11.133 -0.318 14.469 1.00 87.25 92 THR A N 1
ATOM 723 C CA . THR A 1 92 ? -10.203 -0.687 15.538 1.00 87.25 92 THR A CA 1
ATOM 724 C C . THR A 1 92 ? -10.082 -2.197 15.636 1.00 87.25 92 THR A C 1
ATOM 726 O O . THR A 1 92 ? -11.080 -2.923 15.622 1.00 87.25 92 THR A O 1
ATOM 729 N N . VAL A 1 93 ? -8.842 -2.666 15.757 1.00 90.06 93 VAL A N 1
ATOM 730 C CA . VAL A 1 93 ? -8.535 -4.083 15.936 1.00 90.06 93 VAL A CA 1
ATOM 731 C C . VAL A 1 93 ? -8.984 -4.545 17.324 1.00 90.06 93 VAL A C 1
ATOM 733 O O . VAL A 1 93 ? -8.782 -3.852 18.324 1.00 90.06 93 VAL A O 1
ATOM 736 N N . ARG A 1 94 ? -9.586 -5.736 17.389 1.00 91.62 94 ARG A N 1
ATOM 737 C CA . ARG A 1 94 ? -9.977 -6.409 18.636 1.00 91.62 94 ARG A CA 1
ATOM 738 C C . ARG A 1 94 ? -9.221 -7.723 18.774 1.00 91.62 94 ARG A C 1
ATOM 740 O O . ARG A 1 94 ? -8.947 -8.382 17.781 1.00 91.62 94 ARG A O 1
ATOM 747 N N . ASP A 1 95 ? -8.950 -8.113 20.014 1.00 94.75 95 ASP A N 1
ATOM 748 C CA . ASP A 1 95 ? -8.273 -9.366 20.353 1.00 94.75 95 ASP A CA 1
ATOM 749 C C . ASP A 1 95 ? -9.154 -10.201 21.294 1.00 94.75 95 ASP A C 1
ATOM 751 O O . ASP A 1 95 ? -8.946 -10.195 22.505 1.00 94.75 95 ASP A O 1
ATOM 755 N N . PRO A 1 96 ? -10.206 -10.855 20.774 1.00 95.81 96 PRO A N 1
ATOM 756 C CA . PRO A 1 96 ? -11.145 -11.613 21.600 1.00 95.81 96 PRO A CA 1
ATOM 757 C C . PRO A 1 96 ? -10.547 -12.898 22.193 1.00 95.81 96 PRO A C 1
ATOM 759 O O . PRO A 1 96 ? -11.190 -13.526 23.027 1.00 95.81 96 PRO A O 1
ATOM 762 N N . LEU A 1 97 ? -9.363 -13.315 21.736 1.00 97.06 97 LEU A N 1
ATOM 763 C CA . LEU A 1 97 ? -8.685 -14.530 22.190 1.00 97.06 97 LEU A CA 1
ATOM 764 C C . LEU A 1 97 ? -7.544 -14.235 23.170 1.00 97.06 97 LEU A C 1
ATOM 766 O O . LEU A 1 97 ? -6.924 -15.183 23.646 1.00 97.06 97 LEU A O 1
ATOM 770 N N . ASP A 1 98 ? -7.250 -12.953 23.417 1.00 94.81 98 ASP A N 1
ATOM 771 C CA . ASP A 1 98 ? -6.043 -12.489 24.108 1.00 94.81 98 ASP A CA 1
ATOM 772 C C . ASP A 1 98 ? -4.790 -13.232 23.613 1.00 94.81 98 ASP A C 1
ATOM 774 O O . ASP A 1 98 ? -4.012 -13.808 24.380 1.00 94.81 98 ASP A O 1
ATOM 778 N N . PHE A 1 99 ? -4.630 -13.278 22.286 1.00 97.25 99 PHE A N 1
ATOM 779 C CA . PHE A 1 99 ? -3.598 -14.089 21.658 1.00 97.25 99 PHE A CA 1
ATOM 780 C C . PHE A 1 99 ? -2.202 -13.501 21.939 1.00 97.25 99 PHE A C 1
ATOM 782 O O . PHE A 1 99 ? -1.989 -12.302 21.726 1.00 97.25 99 PHE A O 1
ATOM 789 N N . PRO A 1 100 ? -1.214 -14.318 22.360 1.00 97.88 100 PRO A N 1
ATOM 790 C CA . PRO A 1 100 ? 0.115 -13.820 22.703 1.00 97.88 100 PRO A CA 1
ATOM 791 C C . PRO A 1 100 ? 0.755 -12.978 21.588 1.00 97.88 100 PRO A C 1
ATOM 793 O O . PRO A 1 100 ? 0.787 -13.369 20.414 1.00 97.88 100 PRO A O 1
ATOM 796 N N . ASP A 1 101 ? 1.276 -11.813 21.973 1.00 96.62 101 ASP A N 1
ATOM 797 C CA . ASP A 1 101 ? 1.951 -10.821 21.123 1.00 96.62 101 ASP A CA 1
ATOM 798 C C . ASP A 1 101 ? 1.100 -10.209 19.993 1.00 96.62 101 ASP A C 1
ATOM 800 O O . ASP A 1 101 ? 1.636 -9.530 19.108 1.00 96.62 101 ASP A O 1
ATOM 804 N N . TYR A 1 102 ? -0.210 -10.470 19.936 1.00 96.19 102 TYR A N 1
ATOM 805 C CA . TYR A 1 102 ? -1.038 -10.004 18.821 1.00 96.19 102 TYR A CA 1
ATOM 806 C C . TYR A 1 102 ? -1.124 -8.475 18.776 1.00 96.19 102 TYR A C 1
ATOM 808 O O . TYR A 1 102 ? -0.887 -7.867 17.730 1.00 96.19 102 TYR A O 1
ATOM 816 N N . LYS A 1 103 ? -1.383 -7.837 19.922 1.00 94.31 103 LYS A N 1
ATOM 817 C CA . LYS A 1 103 ? -1.510 -6.374 20.035 1.00 94.31 103 LYS A CA 1
ATOM 818 C C . LYS A 1 103 ? -0.205 -5.668 19.652 1.00 94.31 103 LYS A C 1
ATOM 820 O O . LYS A 1 103 ? -0.233 -4.615 19.014 1.00 94.31 103 LYS A O 1
ATOM 825 N N . GLU A 1 104 ? 0.938 -6.244 20.002 1.00 95.19 104 GLU A N 1
ATOM 826 C CA . GLU A 1 104 ? 2.275 -5.751 19.669 1.00 95.19 104 GLU A CA 1
ATOM 827 C C . GLU A 1 104 ? 2.540 -5.851 18.164 1.00 95.19 104 GLU A C 1
ATOM 829 O O . GLU A 1 104 ? 2.961 -4.867 17.551 1.00 95.19 104 GLU A O 1
ATOM 834 N N . LYS A 1 105 ? 2.224 -7.001 17.552 1.00 95.38 105 LYS A N 1
ATOM 835 C CA . LYS A 1 105 ? 2.353 -7.215 16.100 1.00 95.38 105 LYS A CA 1
ATOM 836 C C . LYS A 1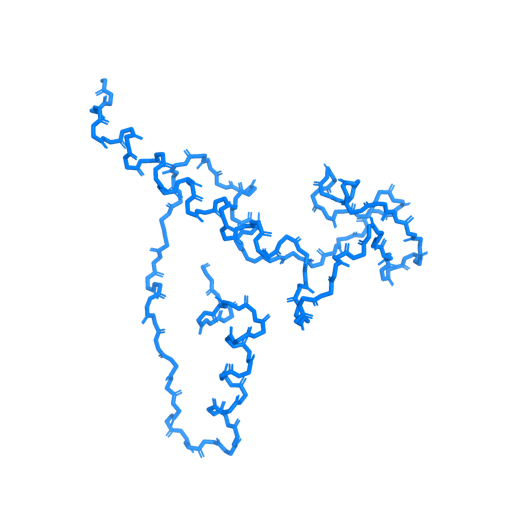 105 ? 1.480 -6.251 15.305 1.00 95.38 105 LYS A C 1
ATOM 838 O O . LYS A 1 105 ? 1.948 -5.685 14.320 1.00 95.38 105 LYS A O 1
ATOM 843 N N . VAL A 1 106 ? 0.239 -6.031 15.742 1.00 94.69 106 VAL A N 1
ATOM 844 C CA . VAL A 1 106 ? -0.678 -5.067 15.114 1.00 94.69 106 VAL A CA 1
ATOM 845 C C . VAL A 1 106 ? -0.081 -3.662 15.162 1.00 94.69 106 VAL A C 1
ATOM 847 O O . VAL A 1 106 ? 0.064 -3.036 14.118 1.00 94.69 106 VAL A O 1
ATOM 850 N N . LYS A 1 107 ? 0.371 -3.196 16.334 1.00 93.56 107 LYS A N 1
ATOM 851 C CA . LYS A 1 107 ? 1.008 -1.873 16.474 1.00 93.56 107 LYS A CA 1
ATOM 852 C C . LYS A 1 107 ? 2.257 -1.722 15.601 1.00 93.56 107 LYS A C 1
ATOM 854 O O . LYS A 1 107 ? 2.490 -0.652 15.036 1.00 93.56 107 LYS A O 1
ATOM 859 N N . GLU A 1 108 ? 3.078 -2.768 15.489 1.00 94.06 108 GLU A N 1
ATOM 860 C CA . GLU A 1 108 ? 4.250 -2.755 14.607 1.00 94.06 108 GLU A CA 1
ATOM 861 C C . GLU A 1 108 ? 3.834 -2.612 13.138 1.00 94.06 108 GLU A C 1
ATOM 863 O O . GLU A 1 108 ? 4.404 -1.791 12.415 1.00 94.06 108 GLU A O 1
ATOM 868 N N . LEU A 1 109 ? 2.822 -3.365 12.701 1.00 91.88 109 LEU A N 1
ATOM 869 C CA . LEU A 1 109 ? 2.304 -3.309 11.336 1.00 91.88 109 LEU A CA 1
ATOM 870 C C . LEU A 1 109 ? 1.635 -1.967 11.026 1.00 91.88 109 LEU A C 1
ATOM 872 O O . LEU A 1 109 ? 1.935 -1.397 9.976 1.00 91.88 109 LEU A O 1
ATOM 876 N N . GLU A 1 110 ? 0.822 -1.418 11.931 1.00 91.12 110 GLU A N 1
ATOM 877 C CA . GLU A 1 110 ? 0.238 -0.077 11.789 1.00 91.12 110 GLU A CA 1
ATOM 878 C C . GLU A 1 110 ? 1.346 0.971 11.617 1.00 91.12 110 GLU A C 1
ATOM 880 O O . GLU A 1 110 ? 1.310 1.784 10.695 1.00 91.12 110 GLU A O 1
ATOM 885 N N . LYS A 1 111 ? 2.400 0.918 12.442 1.00 90.31 111 LYS A N 1
ATOM 886 C CA . LYS A 1 111 ? 3.544 1.839 12.341 1.00 90.31 111 LYS A CA 1
ATOM 887 C C . LYS A 1 111 ? 4.325 1.670 11.036 1.00 90.31 111 LYS A C 1
ATOM 889 O O . LYS A 1 111 ? 4.816 2.647 10.475 1.00 90.31 111 LYS A O 1
ATOM 894 N N . LYS A 1 112 ? 4.492 0.429 10.582 1.00 87.25 112 LYS A N 1
ATOM 895 C CA . LYS A 1 112 ? 5.283 0.072 9.397 1.00 87.25 112 LYS A CA 1
ATOM 896 C C . LYS A 1 112 ? 4.565 0.404 8.092 1.00 87.25 112 LYS A C 1
ATOM 898 O O . LYS A 1 112 ? 5.232 0.712 7.110 1.00 87.25 112 LYS A O 1
ATOM 903 N N . THR A 1 113 ? 3.241 0.288 8.071 1.00 87.00 113 THR A N 1
ATOM 904 C CA . THR A 1 113 ? 2.419 0.429 6.858 1.00 87.00 113 THR A CA 1
ATOM 905 C C . THR A 1 113 ? 1.653 1.746 6.803 1.00 87.00 113 THR A C 1
ATOM 907 O O . THR A 1 113 ? 1.310 2.192 5.714 1.00 87.00 113 THR A O 1
ATOM 910 N N . GLY A 1 114 ? 1.388 2.371 7.953 1.00 88.31 114 GLY A N 1
ATOM 911 C CA . GLY A 1 114 ? 0.478 3.510 8.062 1.00 88.31 114 GLY A CA 1
ATOM 912 C C . GLY A 1 114 ? -1.000 3.137 7.896 1.00 88.31 114 GLY A C 1
ATOM 913 O O . GLY A 1 114 ? -1.831 4.040 7.820 1.00 88.31 114 GLY A O 1
ATOM 914 N N . LEU A 1 115 ? -1.332 1.843 7.821 1.00 90.25 115 LEU A N 1
ATOM 915 C CA . LEU A 1 115 ? -2.694 1.339 7.639 1.00 90.25 115 LEU A CA 1
ATOM 916 C C . LEU A 1 115 ? -3.292 0.886 8.970 1.00 90.25 115 LEU A C 1
ATOM 918 O O . LEU A 1 115 ? -2.571 0.385 9.830 1.00 90.25 115 LEU A O 1
ATOM 922 N N . LYS A 1 116 ? -4.613 1.035 9.108 1.00 92.06 116 LYS A N 1
ATOM 923 C CA . LYS A 1 116 ? -5.379 0.529 10.258 1.00 92.06 116 LYS A CA 1
ATOM 924 C C . LYS A 1 116 ? -5.635 -0.965 10.203 1.00 92.06 116 LYS A C 1
ATOM 926 O O . LYS A 1 116 ? -5.689 -1.608 11.241 1.00 92.06 116 LYS A O 1
ATOM 931 N N . GLU A 1 117 ? -5.764 -1.494 8.995 1.00 92.31 117 GLU A N 1
ATOM 932 C CA . GLU A 1 117 ? -5.951 -2.912 8.745 1.00 92.31 117 GLU A CA 1
ATOM 933 C C . GLU A 1 117 ? -5.366 -3.269 7.372 1.00 92.31 117 GLU A C 1
ATOM 935 O O . GLU A 1 117 ? -4.963 -2.392 6.603 1.00 92.31 117 GLU A O 1
ATOM 940 N N . ALA A 1 118 ? -5.307 -4.555 7.032 1.00 92.44 118 ALA A N 1
ATOM 941 C CA . ALA A 1 118 ? -4.804 -5.016 5.737 1.00 92.44 118 ALA A CA 1
ATOM 942 C C . ALA A 1 118 ? -5.734 -4.707 4.535 1.00 92.44 118 ALA A C 1
ATOM 944 O O . ALA A 1 118 ? -5.493 -5.210 3.434 1.00 92.44 118 ALA A O 1
ATOM 945 N N . VAL A 1 119 ? -6.779 -3.893 4.727 1.00 92.38 119 VAL A N 1
ATOM 946 C CA . VAL A 1 119 ? -7.761 -3.479 3.715 1.00 92.38 119 VAL A CA 1
ATOM 947 C C . VAL A 1 119 ? -8.057 -1.981 3.833 1.00 92.38 119 VAL A C 1
ATOM 949 O O . VAL A 1 119 ? -8.007 -1.420 4.927 1.00 92.38 119 VAL A O 1
ATOM 952 N N . VAL A 1 120 ? -8.343 -1.359 2.688 1.00 90.56 120 VAL A N 1
ATOM 953 C CA . VAL A 1 120 ? -8.761 0.040 2.514 1.00 90.56 120 VAL A CA 1
ATOM 954 C C . VAL A 1 120 ? -9.941 0.064 1.556 1.00 90.56 120 VAL A C 1
ATOM 956 O O . VAL A 1 120 ? -9.859 -0.683 0.550 1.00 90.56 120 VAL A O 1
#

Sequence (120 aa):
MQSPIKTLVDMVKDRDLKQKALSDRVGSTAPIKIPSAFIACKKCGRRALRARWEEHLFVCPHCGSYAAVGAYYRLEKLYDSGTFQELDKDITVRDPLDFPDYKEKVKELEKKTGLKEAVV

pLDDT: mean 86.36, std 13.77, range [35.75, 98.0]

Radius of gyration: 17.61 Å; chains: 1; bounding box: 42×40×43 Å

InterPro domains:
  IPR011762 Acetyl-coenzyme A carboxyltransferase, N-terminal [PS50980] (37-120)
  IPR029045 ClpP/crotonase-like domain superfamily [SSF52096] (39-120)

Secondary structure (DSSP, 8-state):
---HHHHHHHHHHHHHHHHHHHHHSS---SS-----SEEE-TTT--EEEHHHHHHTTTB-TTT-PBPP--HHHHHHHHSPTTT---SSTT-----TT--TTHHHHHHHHHHHH--SSS--

Foldseek 3Di:
DDDPVLVVLLQVVLVVLVVLLVVWFAPQLDPDDPPPQWDADPPPRDIDGVVVCVVVSQQPPPPRDHHDTAPSVVVNVPDDRSPDDDDPQVDADDDPPPDPCPVVVQVSRCVRRVGRDPHD

Organism: NCBI:txid1501329